Protein AF-A0A2A4YRM5-F1 (afdb_monomer_lite)

Organism: NCBI:txid2030921

Structure (mmCIF, N/CA/C/O backbone):
data_AF-A0A2A4YRM5-F1
#
_entry.id   AF-A0A2A4YRM5-F1
#
loop_
_atom_site.group_PDB
_atom_site.id
_atom_site.type_symbol
_atom_site.label_atom_id
_atom_site.label_alt_id
_atom_site.label_comp_id
_atom_site.label_asym_id
_atom_site.label_entity_id
_atom_site.label_seq_id
_atom_site.pdbx_PDB_ins_code
_atom_site.Cartn_x
_atom_site.Cartn_y
_atom_site.Cartn_z
_atom_site.occupancy
_atom_site.B_iso_or_equiv
_atom_site.auth_seq_id
_atom_site.auth_comp_id
_atom_site.auth_asym_id
_atom_site.auth_atom_id
_atom_site.pdbx_PDB_model_num
ATOM 1 N N . GLY A 1 1 ? 5.041 3.400 16.489 1.00 64.94 1 GLY A N 1
ATOM 2 C CA . GLY A 1 1 ? 5.333 4.017 17.800 1.00 64.94 1 GLY A CA 1
ATOM 3 C C . GLY A 1 1 ? 4.052 4.499 18.448 1.00 64.94 1 GLY A C 1
ATOM 4 O O . GLY A 1 1 ? 3.244 5.101 17.758 1.00 64.94 1 GLY A O 1
ATOM 5 N N . SER A 1 2 ? 3.859 4.222 19.732 1.00 68.81 2 SER A N 1
ATOM 6 C CA . SER A 1 2 ? 2.726 4.699 20.532 1.00 68.81 2 SER A CA 1
ATOM 7 C C . SER A 1 2 ? 3.230 5.626 21.641 1.00 68.81 2 SER A C 1
ATOM 9 O O . SER A 1 2 ? 4.387 5.526 22.056 1.00 68.81 2 SER A O 1
ATOM 11 N N . ILE A 1 3 ? 2.376 6.551 22.082 1.00 83.44 3 ILE A N 1
ATOM 12 C CA . ILE A 1 3 ? 2.648 7.446 23.210 1.00 83.44 3 ILE A CA 1
ATOM 13 C C . ILE A 1 3 ? 1.744 7.023 24.368 1.00 83.44 3 ILE A C 1
ATOM 15 O O . ILE A 1 3 ? 0.538 6.883 24.179 1.00 83.44 3 ILE A O 1
ATOM 19 N N . LEU A 1 4 ? 2.335 6.808 25.541 1.00 86.06 4 LEU A N 1
ATOM 20 C CA . LEU A 1 4 ? 1.625 6.595 26.798 1.00 86.06 4 LEU A CA 1
ATOM 21 C C . LEU A 1 4 ? 1.756 7.862 27.637 1.00 86.06 4 LEU A C 1
ATOM 23 O O . LEU A 1 4 ? 2.872 8.253 27.969 1.00 86.06 4 LEU A O 1
ATOM 27 N N . THR A 1 5 ? 0.628 8.462 27.994 1.00 92.50 5 THR A N 1
ATOM 28 C CA . THR A 1 5 ? 0.568 9.543 28.979 1.00 92.50 5 THR A CA 1
ATOM 29 C C . THR A 1 5 ? 0.018 8.977 30.282 1.00 92.50 5 THR A C 1
ATOM 31 O O . THR A 1 5 ? -1.013 8.304 30.275 1.00 92.50 5 THR A O 1
ATOM 34 N N . VAL A 1 6 ? 0.738 9.205 31.376 1.00 95.19 6 VAL A N 1
ATOM 35 C CA . VAL A 1 6 ? 0.343 8.836 32.736 1.00 95.19 6 VAL A CA 1
ATOM 36 C C . VAL A 1 6 ? 0.092 10.124 33.499 1.00 95.19 6 VAL A C 1
ATOM 38 O O . VAL A 1 6 ? 1.027 10.889 33.717 1.00 95.19 6 VAL A O 1
ATOM 41 N N . ASP A 1 7 ? -1.157 10.351 33.899 1.00 96.19 7 ASP A N 1
ATOM 42 C CA . ASP A 1 7 ? -1.537 11.488 34.735 1.00 96.19 7 ASP A CA 1
ATOM 43 C C . ASP A 1 7 ? -1.668 11.032 36.193 1.00 96.19 7 ASP A C 1
ATOM 45 O O . ASP A 1 7 ? -2.442 10.125 36.516 1.00 96.19 7 ASP A O 1
ATOM 49 N N . TRP A 1 8 ? -0.891 11.650 37.078 1.00 96.50 8 TRP A N 1
ATOM 50 C CA . TRP A 1 8 ? -0.830 11.310 38.494 1.00 96.50 8 TRP A CA 1
ATOM 51 C C . TRP A 1 8 ? -1.799 12.169 39.316 1.00 96.50 8 TRP A C 1
ATOM 53 O O . TRP A 1 8 ? -2.110 13.313 38.983 1.00 96.50 8 TRP A O 1
ATOM 63 N N . HIS A 1 9 ? -2.262 11.641 40.452 1.00 93.62 9 HIS A N 1
ATOM 64 C CA . HIS A 1 9 ? -3.184 12.358 41.343 1.00 93.62 9 HIS A CA 1
ATOM 65 C C . HIS A 1 9 ? -2.590 13.622 41.985 1.00 93.62 9 HIS A C 1
ATOM 67 O O . HIS A 1 9 ? -3.346 14.464 42.466 1.00 93.62 9 HIS A O 1
ATOM 73 N N . ASP A 1 10 ? -1.265 13.764 41.994 1.00 95.06 10 ASP A N 1
ATOM 74 C CA . ASP A 1 10 ? -0.572 14.969 42.461 1.00 95.06 10 ASP A CA 1
ATOM 75 C C . ASP A 1 10 ? -0.531 16.093 41.407 1.00 95.06 10 ASP A C 1
ATOM 77 O O . ASP A 1 10 ? -0.000 17.172 41.671 1.00 95.06 10 ASP A O 1
ATOM 81 N N . GLY A 1 11 ? -1.120 15.857 40.229 1.00 94.56 11 GLY A N 1
ATOM 82 C CA . GLY A 1 11 ? -1.176 16.802 39.118 1.00 94.56 11 GLY A CA 1
ATOM 83 C C . GLY A 1 11 ? 0.035 16.751 38.185 1.00 94.56 11 GLY A C 1
ATOM 84 O O . GLY A 1 11 ? 0.079 17.530 37.231 1.00 94.56 11 GLY A O 1
ATOM 85 N N . SER A 1 12 ? 1.009 15.869 38.425 1.00 94.75 12 SER A N 1
ATOM 86 C CA . SER A 1 12 ? 2.115 15.634 37.494 1.00 94.75 12 SER A CA 1
ATOM 87 C C . SER A 1 12 ? 1.701 14.713 36.338 1.00 94.75 12 SER A C 1
ATOM 89 O O . SER A 1 12 ? 0.743 13.946 36.439 1.00 94.75 12 SER A O 1
ATOM 91 N N . SER A 1 13 ? 2.416 14.803 35.213 1.00 94.62 13 SER A N 1
ATOM 92 C CA . SER A 1 13 ? 2.168 13.979 34.026 1.00 94.62 13 SER A CA 1
ATOM 93 C C . SER A 1 13 ? 3.486 13.494 33.431 1.00 94.62 13 SER A C 1
ATOM 95 O O . SER A 1 13 ? 4.439 14.266 33.290 1.00 94.62 13 SER A O 1
ATOM 97 N N . GLU A 1 14 ? 3.538 12.214 33.072 1.00 95.25 14 GLU A N 1
ATOM 98 C CA . GLU A 1 14 ? 4.682 11.579 32.424 1.00 95.25 14 GLU A CA 1
ATOM 99 C C . GLU A 1 14 ? 4.289 11.055 31.048 1.00 95.25 14 GLU A C 1
ATOM 101 O O . GLU A 1 14 ? 3.217 10.485 30.855 1.00 95.25 14 GLU A O 1
ATOM 106 N N . THR A 1 15 ? 5.166 11.247 30.064 1.00 90.88 15 THR A N 1
ATOM 107 C CA . THR A 1 15 ? 4.934 10.794 28.691 1.00 90.88 15 THR A CA 1
ATOM 108 C C . THR A 1 15 ? 6.043 9.850 28.255 1.00 90.88 15 THR A C 1
ATOM 110 O O . THR A 1 15 ? 7.216 10.219 28.228 1.00 90.88 15 THR A O 1
ATOM 113 N N . PHE A 1 16 ? 5.656 8.641 27.861 1.00 88.25 16 PHE A N 1
ATOM 114 C CA . PHE A 1 16 ? 6.548 7.589 27.395 1.00 88.25 16 PHE A CA 1
ATOM 115 C C . PHE A 1 16 ? 6.298 7.267 25.925 1.00 88.25 16 PHE A C 1
ATOM 117 O O . PHE A 1 16 ? 5.169 7.306 25.437 1.00 88.25 16 PHE A O 1
ATOM 124 N N . GLY A 1 17 ? 7.361 6.866 25.231 1.00 79.81 17 GLY A N 1
ATOM 125 C CA . GLY A 1 17 ? 7.306 6.452 23.832 1.00 79.81 17 GLY A CA 1
ATOM 126 C C . GLY A 1 17 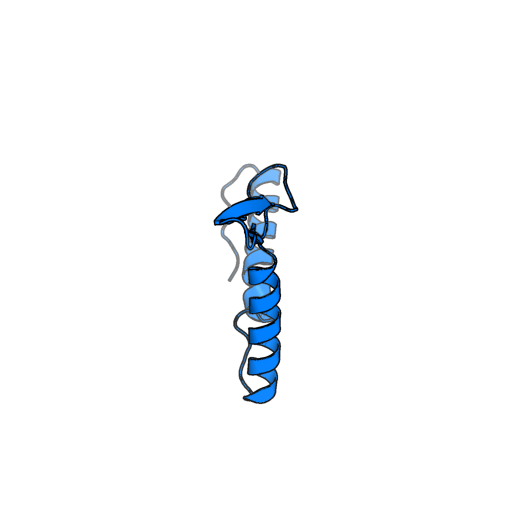? 7.628 7.574 22.845 1.00 79.81 17 GLY A C 1
ATOM 127 O O . GLY A 1 17 ? 7.996 8.688 23.209 1.00 79.81 17 GLY A O 1
ATOM 128 N N . LYS A 1 18 ? 7.538 7.249 21.555 1.00 74.06 18 LYS A N 1
ATOM 129 C CA . LYS A 1 18 ? 7.845 8.157 20.445 1.00 74.06 18 LYS A CA 1
ATOM 130 C C . LYS A 1 18 ? 6.723 8.076 19.425 1.00 74.06 18 LYS A C 1
ATOM 132 O O . LYS A 1 18 ? 6.251 6.981 19.099 1.00 74.06 18 LYS A O 1
ATOM 137 N N . LYS A 1 19 ? 6.330 9.234 18.889 1.00 70.56 19 LYS A N 1
ATOM 138 C CA . LYS A 1 19 ? 5.380 9.310 17.777 1.00 70.56 19 LYS A CA 1
ATOM 139 C C . LYS A 1 19 ? 5.852 8.394 16.646 1.00 70.56 19 LYS A C 1
ATOM 141 O O . LYS A 1 19 ? 7.034 8.415 16.295 1.00 70.56 19 LYS A O 1
ATOM 146 N N . ALA A 1 20 ? 4.944 7.579 16.109 1.00 66.88 20 ALA A N 1
ATOM 147 C CA . ALA A 1 20 ? 5.250 6.749 14.952 1.00 66.88 20 ALA A CA 1
ATOM 148 C C . ALA A 1 20 ? 5.794 7.608 13.801 1.00 66.88 20 ALA A C 1
ATOM 150 O O . ALA A 1 20 ? 5.283 8.699 13.539 1.00 66.88 20 ALA A O 1
ATOM 151 N N . GLY A 1 21 ? 6.844 7.111 13.148 1.00 68.00 21 GLY A N 1
ATOM 152 C CA . GLY A 1 21 ? 7.331 7.675 11.897 1.00 68.00 21 GLY A CA 1
ATOM 153 C C . GLY A 1 21 ? 6.571 7.083 10.713 1.00 68.00 21 GLY A C 1
ATOM 154 O O . GLY A 1 21 ? 5.600 6.352 10.875 1.00 68.00 21 GLY A O 1
ATOM 155 N N . THR A 1 22 ? 7.035 7.372 9.503 1.00 65.19 22 THR A N 1
ATOM 156 C CA . THR A 1 22 ? 6.492 6.772 8.274 1.00 65.19 22 THR A CA 1
ATOM 157 C C . THR A 1 22 ? 7.168 5.448 7.901 1.00 65.19 22 THR A C 1
ATOM 159 O O . THR A 1 22 ? 6.892 4.909 6.835 1.00 65.19 22 THR A O 1
ATOM 162 N N . GLY A 1 23 ? 8.065 4.925 8.749 1.00 58.84 23 GLY A N 1
ATOM 163 C CA . GLY A 1 23 ? 8.828 3.705 8.456 1.00 58.84 23 GLY A CA 1
ATOM 164 C C . GLY A 1 23 ? 9.947 3.874 7.417 1.00 58.84 23 GLY A C 1
ATOM 165 O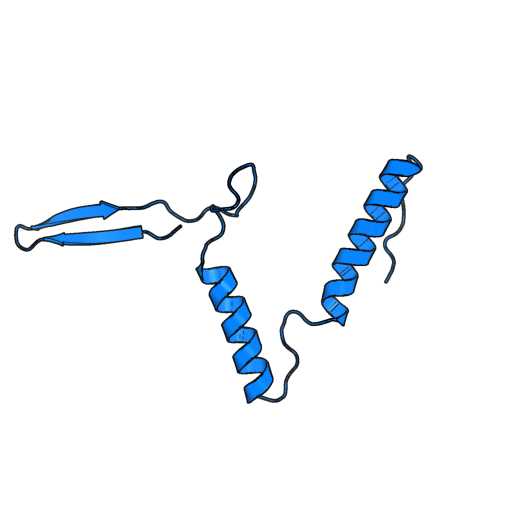 O . GLY A 1 23 ? 10.484 2.880 6.944 1.00 58.84 23 GLY A O 1
ATOM 166 N N . GLY A 1 24 ? 10.294 5.106 7.024 1.00 57.09 24 GLY A N 1
ATOM 167 C CA . GLY A 1 24 ? 11.382 5.368 6.075 1.00 57.09 24 GLY A CA 1
ATOM 168 C C . GLY A 1 24 ? 12.768 5.356 6.735 1.00 57.09 24 GLY A C 1
ATOM 169 O O . GLY A 1 24 ? 12.979 6.072 7.713 1.00 57.09 24 GLY A O 1
ATOM 170 N N . GLY A 1 25 ? 13.716 4.594 6.174 1.00 65.44 25 GLY A N 1
ATOM 171 C CA . GLY A 1 25 ? 15.110 4.494 6.641 1.00 65.44 25 GLY A CA 1
ATOM 172 C C . GLY A 1 25 ? 15.425 3.193 7.398 1.00 65.44 25 GLY A C 1
ATOM 173 O O . GLY A 1 25 ? 14.784 2.171 7.170 1.00 65.44 25 GLY A O 1
ATOM 174 N N . ASP A 1 26 ? 16.418 3.232 8.293 1.00 57.16 26 ASP A N 1
ATOM 175 C CA . ASP A 1 26 ? 16.954 2.060 9.017 1.00 57.16 26 ASP A CA 1
ATOM 176 C C . ASP A 1 26 ? 16.040 1.510 10.132 1.00 57.16 26 ASP A C 1
ATOM 178 O O . ASP A 1 26 ? 16.290 0.427 10.666 1.00 57.16 26 ASP A O 1
ATOM 182 N N . ASP A 1 27 ? 14.967 2.219 10.493 1.00 62.94 27 ASP A N 1
ATOM 183 C CA . ASP A 1 27 ? 14.075 1.817 11.584 1.00 62.94 27 ASP A CA 1
ATOM 184 C C . ASP A 1 27 ? 12.814 1.114 11.064 1.00 62.94 27 ASP A C 1
ATOM 186 O O . ASP A 1 27 ? 11.759 1.719 10.856 1.00 62.94 27 ASP A O 1
ATOM 190 N N . ARG A 1 28 ? 12.914 -0.210 10.909 1.00 58.03 28 ARG A N 1
ATOM 191 C CA . ARG A 1 28 ? 11.777 -1.080 10.560 1.00 58.03 28 ARG A CA 1
ATOM 192 C C . ARG A 1 28 ? 10.658 -1.048 11.609 1.00 58.03 28 ARG A C 1
ATOM 194 O O . ARG A 1 28 ? 9.537 -1.423 11.289 1.00 58.03 28 ARG A O 1
ATOM 201 N N . MET A 1 29 ? 10.934 -0.604 12.838 1.00 65.25 29 MET A N 1
ATOM 202 C CA . MET A 1 29 ? 9.939 -0.473 13.910 1.00 65.25 29 MET A CA 1
ATOM 203 C C . MET A 1 29 ? 9.267 0.908 13.926 1.00 65.25 29 MET A C 1
ATOM 205 O O . MET A 1 29 ? 8.363 1.150 14.732 1.00 65.25 29 MET A O 1
ATOM 209 N N . ALA A 1 30 ? 9.648 1.818 13.023 1.00 69.94 30 ALA A N 1
ATOM 210 C CA . ALA A 1 30 ? 9.008 3.121 12.905 1.00 69.94 30 ALA A CA 1
ATOM 211 C C . ALA A 1 30 ? 7.602 3.055 12.282 1.00 69.94 30 ALA A C 1
ATOM 213 O O . ALA A 1 30 ? 6.886 4.056 12.363 1.00 69.94 30 ALA A O 1
ATOM 214 N N . PHE A 1 31 ? 7.173 1.908 11.736 1.00 67.81 31 PHE A N 1
ATOM 215 C CA . PHE A 1 31 ? 5.784 1.704 11.322 1.00 67.81 31 PHE A CA 1
ATOM 216 C C . PHE A 1 31 ? 4.838 1.743 12.541 1.00 67.81 31 PHE A C 1
ATOM 218 O O . PHE A 1 31 ? 5.067 1.057 13.543 1.00 67.81 31 PHE A O 1
ATOM 225 N N . PRO A 1 32 ? 3.774 2.562 12.512 1.00 77.69 32 PRO A N 1
ATOM 226 C CA . PRO A 1 32 ? 2.729 2.499 13.522 1.00 77.69 32 PRO A CA 1
ATOM 227 C C . PRO A 1 32 ? 2.007 1.152 13.456 1.00 77.69 32 PRO A C 1
ATOM 229 O O . PRO A 1 32 ? 1.633 0.686 12.379 1.00 77.69 32 PRO A O 1
ATOM 232 N N . HIS A 1 33 ? 1.759 0.550 14.620 1.00 82.75 33 HIS A N 1
ATOM 233 C CA . HIS A 1 33 ? 0.969 -0.680 14.719 1.00 82.75 33 HIS A CA 1
ATOM 234 C C . HIS A 1 33 ? -0.457 -0.486 14.175 1.00 82.75 33 HIS A C 1
ATOM 236 O O . HIS A 1 33 ? -1.083 -1.427 13.695 1.00 82.75 33 HIS A O 1
ATOM 242 N N . GLU A 1 34 ? -0.946 0.753 14.215 1.00 84.69 34 GLU A N 1
ATOM 243 C CA . GLU A 1 34 ? -2.249 1.186 13.736 1.00 84.69 34 GLU A CA 1
ATOM 244 C C . GLU A 1 34 ? -2.460 0.849 12.256 1.00 84.69 34 GLU A C 1
ATOM 246 O O . GLU A 1 34 ? -3.572 0.504 11.872 1.00 84.69 34 GLU A O 1
ATOM 251 N N . TRP A 1 35 ? -1.413 0.887 11.424 1.00 85.94 35 TRP A N 1
ATOM 252 C CA . TRP A 1 35 ? -1.530 0.541 10.002 1.00 85.94 35 TRP A CA 1
ATOM 253 C C . TRP A 1 35 ? -1.717 -0.959 9.787 1.00 85.94 35 TRP A C 1
ATOM 255 O O . TRP A 1 35 ? -2.524 -1.370 8.957 1.00 85.94 35 TRP A O 1
ATOM 265 N N . HIS A 1 36 ? -1.015 -1.790 10.560 1.00 87.94 36 HIS A N 1
ATOM 266 C CA . HIS A 1 36 ? -1.233 -3.237 10.532 1.00 87.94 36 HIS A CA 1
ATOM 267 C C . HIS A 1 36 ? -2.623 -3.592 11.058 1.00 87.94 36 HIS A C 1
ATOM 269 O O . HIS A 1 36 ? -3.306 -4.422 10.462 1.00 87.94 36 HIS A O 1
ATOM 275 N N . ARG A 1 37 ? -3.068 -2.921 12.127 1.00 92.25 37 ARG A N 1
ATOM 276 C CA . ARG A 1 37 ? -4.424 -3.084 12.656 1.00 92.25 37 ARG A CA 1
ATOM 277 C C . ARG A 1 37 ? -5.477 -2.734 11.602 1.00 92.25 37 ARG A C 1
ATOM 279 O O . ARG A 1 37 ? -6.344 -3.559 11.347 1.00 92.25 37 ARG A O 1
ATOM 286 N N . ALA A 1 38 ? -5.347 -1.586 10.936 1.00 93.00 38 ALA A N 1
ATOM 287 C CA . ALA A 1 38 ? -6.274 -1.156 9.889 1.00 93.00 38 ALA A CA 1
ATOM 288 C C . ALA A 1 38 ? -6.349 -2.151 8.715 1.00 93.00 38 ALA A C 1
ATOM 290 O O . ALA A 1 38 ? -7.428 -2.419 8.198 1.00 93.00 38 ALA A O 1
ATOM 291 N N . GLN A 1 39 ? -5.218 -2.748 8.321 1.00 93.12 39 GLN A N 1
ATOM 292 C CA . GLN A 1 39 ? -5.193 -3.770 7.270 1.00 93.12 39 GLN A CA 1
ATOM 293 C C . GLN A 1 39 ? -5.958 -5.046 7.666 1.00 93.12 39 GLN A C 1
ATOM 295 O O . GLN A 1 39 ? -6.601 -5.664 6.817 1.00 93.12 39 GLN A O 1
ATOM 300 N N . ILE A 1 40 ? -5.879 -5.450 8.937 1.00 95.69 40 ILE A N 1
ATOM 301 C CA . ILE A 1 40 ? -6.611 -6.608 9.471 1.00 95.69 40 ILE A CA 1
ATOM 302 C C . ILE A 1 40 ? -8.103 -6.281 9.608 1.00 95.69 40 ILE A C 1
ATOM 304 O O . ILE A 1 40 ? -8.939 -7.110 9.258 1.00 95.69 40 ILE A O 1
ATOM 308 N N . GLU A 1 41 ? -8.438 -5.078 10.081 1.00 97.44 41 GLU A N 1
ATOM 309 C CA . GLU A 1 41 ? -9.818 -4.585 10.173 1.00 97.44 41 GLU A CA 1
ATOM 310 C C . GLU A 1 41 ? -10.499 -4.576 8.793 1.00 97.44 41 GLU A C 1
ATOM 312 O O . GLU A 1 41 ? -11.600 -5.109 8.666 1.00 97.44 41 GLU A O 1
ATOM 317 N N . ASP A 1 42 ? -9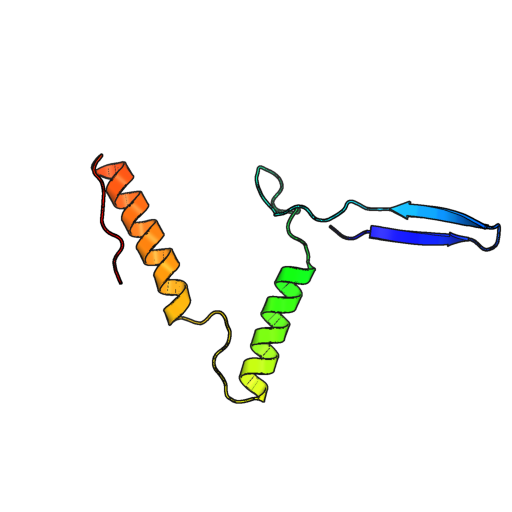.828 -4.078 7.744 1.00 97.50 42 ASP A N 1
ATOM 318 C CA . ASP A 1 42 ? -10.348 -4.121 6.367 1.00 97.50 42 ASP A CA 1
ATOM 319 C C . ASP A 1 42 ? -10.583 -5.554 5.877 1.00 97.50 42 ASP A C 1
ATOM 321 O O . ASP A 1 42 ? -11.601 -5.827 5.248 1.00 97.50 42 ASP A O 1
ATOM 325 N N . PHE A 1 43 ? -9.677 -6.484 6.190 1.00 96.25 43 PHE A N 1
ATOM 326 C CA . PHE A 1 43 ? -9.844 -7.886 5.808 1.00 96.25 43 PHE A CA 1
ATOM 327 C C . PHE A 1 43 ? -11.063 -8.528 6.486 1.00 96.25 43 PHE A C 1
ATOM 329 O O . PHE A 1 43 ? -11.842 -9.216 5.826 1.00 96.25 43 PHE A O 1
ATOM 336 N N . ILE A 1 44 ? -11.249 -8.295 7.788 1.00 97.88 44 ILE A N 1
ATOM 337 C CA . ILE A 1 44 ? -12.408 -8.810 8.530 1.00 97.88 44 ILE A CA 1
ATOM 338 C C . ILE A 1 44 ? -13.704 -8.232 7.954 1.00 97.88 44 ILE A C 1
ATOM 340 O O . ILE A 1 44 ? -14.635 -8.988 7.676 1.00 97.88 44 ILE A O 1
ATOM 344 N N . ASP A 1 45 ? -13.753 -6.916 7.738 1.00 98.31 45 ASP A N 1
ATOM 345 C CA . ASP A 1 45 ? -14.921 -6.244 7.167 1.00 98.31 45 ASP A CA 1
ATOM 346 C C . ASP A 1 45 ? -15.225 -6.738 5.743 1.00 98.31 45 ASP A C 1
ATOM 348 O O . ASP A 1 45 ? -16.386 -6.959 5.398 1.00 98.31 45 ASP A O 1
ATOM 352 N N . ALA A 1 46 ? -14.193 -6.995 4.933 1.00 98.19 46 ALA A N 1
ATOM 353 C CA . ALA A 1 46 ? -14.346 -7.538 3.589 1.00 98.19 46 ALA A CA 1
ATOM 354 C C . ALA A 1 46 ? -15.030 -8.912 3.583 1.00 98.19 46 ALA A C 1
ATOM 356 O O . ALA A 1 46 ? -15.976 -9.136 2.827 1.00 98.19 46 ALA A O 1
ATOM 357 N N . VAL A 1 47 ? -14.600 -9.802 4.482 1.00 97.69 47 VAL A N 1
ATOM 358 C CA . VAL A 1 47 ? -15.192 -11.137 4.648 1.00 97.69 47 VAL A CA 1
ATOM 359 C C . VAL A 1 47 ? -16.633 -11.054 5.157 1.00 97.69 47 VAL A C 1
ATOM 361 O O . VAL A 1 47 ? -17.490 -11.795 4.684 1.00 97.69 47 VAL A O 1
ATOM 364 N N . GLN A 1 48 ? -16.919 -10.165 6.111 1.00 98.56 48 GLN A N 1
ATOM 365 C CA . GLN A 1 48 ? -18.258 -10.036 6.699 1.00 98.56 48 GLN A CA 1
ATOM 366 C C . GLN A 1 48 ? -19.295 -9.466 5.727 1.00 98.56 48 GLN A C 1
ATOM 368 O O . GLN A 1 48 ? -20.466 -9.834 5.809 1.00 98.56 48 GLN A O 1
ATOM 373 N N . ASN A 1 49 ? -18.872 -8.588 4.817 1.00 98.25 49 ASN A N 1
ATOM 374 C CA . ASN A 1 49 ? -19.761 -7.894 3.885 1.00 98.25 49 ASN A CA 1
ATOM 375 C C . ASN A 1 49 ? -19.721 -8.454 2.454 1.00 98.25 49 ASN A C 1
ATOM 377 O O . ASN A 1 49 ? -20.280 -7.826 1.560 1.00 98.25 49 ASN A O 1
ATOM 381 N N . ASP A 1 50 ? -19.060 -9.595 2.228 1.00 97.44 50 ASP A N 1
ATOM 382 C CA . ASP A 1 50 ? -18.893 -10.209 0.899 1.00 97.44 50 ASP A CA 1
ATOM 383 C C . ASP A 1 50 ? -18.384 -9.207 -0.159 1.00 97.44 50 ASP A C 1
ATOM 385 O O . ASP A 1 50 ? -18.918 -9.069 -1.261 1.00 97.44 50 ASP A O 1
ATOM 389 N N . ARG A 1 51 ? -17.346 -8.446 0.209 1.00 97.19 51 ARG A N 1
ATOM 390 C CA . ARG A 1 51 ? -16.677 -7.478 -0.670 1.00 97.19 51 ARG A CA 1
ATOM 391 C C . ARG A 1 51 ? -15.200 -7.817 -0.822 1.00 97.19 51 ARG A C 1
ATOM 393 O O . ARG A 1 51 ? -14.603 -8.508 -0.003 1.00 97.19 51 ARG A O 1
ATOM 400 N N . GLU A 1 52 ? -14.575 -7.253 -1.845 1.00 96.62 52 GLU A N 1
ATOM 401 C CA . GLU A 1 52 ? -13.120 -7.306 -1.977 1.00 96.62 52 GLU A CA 1
ATOM 402 C C . GLU A 1 52 ? -12.442 -6.432 -0.895 1.00 96.62 52 GLU A C 1
ATOM 404 O O . GLU A 1 52 ? -12.925 -5.326 -0.606 1.00 96.62 52 GLU A O 1
ATOM 409 N N . PRO A 1 53 ? -11.325 -6.888 -0.296 1.00 96.25 53 PRO A N 1
ATOM 410 C CA . PRO A 1 53 ? -10.479 -6.041 0.541 1.00 96.25 53 PRO A CA 1
ATOM 411 C C . PRO A 1 53 ? -9.758 -4.987 -0.310 1.00 96.25 53 PRO A C 1
ATOM 413 O O . PRO A 1 53 ? -9.592 -5.146 -1.521 1.00 96.25 53 PRO A O 1
ATOM 416 N N . ILE A 1 54 ? -9.275 -3.919 0.329 1.00 93.06 54 ILE A N 1
ATOM 417 C CA . ILE A 1 54 ? -8.542 -2.830 -0.343 1.00 93.06 54 ILE A CA 1
ATOM 418 C C . ILE A 1 54 ? -7.281 -3.364 -1.038 1.00 93.06 54 ILE A C 1
ATOM 420 O O . ILE A 1 54 ? -6.913 -2.899 -2.118 1.00 93.06 54 ILE A O 1
ATOM 424 N N . SER A 1 55 ? -6.624 -4.354 -0.428 1.00 91.69 55 SER A N 1
ATOM 425 C CA . SER A 1 55 ? -5.495 -5.071 -1.017 1.00 91.69 55 SER A CA 1
ATOM 426 C C . SER A 1 55 ? -5.869 -6.530 -1.253 1.00 91.69 55 SER A C 1
ATOM 428 O O . SER A 1 55 ? -6.128 -7.269 -0.304 1.00 91.69 55 SER A O 1
ATOM 430 N N . ASN A 1 56 ? -5.876 -6.950 -2.517 1.00 93.38 56 ASN A N 1
ATOM 431 C CA . ASN A 1 56 ? -6.151 -8.320 -2.934 1.00 93.38 56 ASN A CA 1
ATOM 432 C C . ASN A 1 56 ? -5.022 -8.870 -3.822 1.00 93.38 56 ASN A C 1
ATOM 434 O O . ASN A 1 56 ? -4.051 -8.184 -4.149 1.00 93.38 56 ASN A O 1
ATOM 438 N N . GLY A 1 57 ? -5.146 -10.132 -4.240 1.00 91.56 57 GLY A N 1
ATOM 439 C CA . GLY A 1 57 ? -4.120 -10.780 -5.061 1.00 91.56 57 GLY A CA 1
ATOM 440 C C . GLY A 1 57 ? -3.841 -10.051 -6.381 1.00 91.56 57 GLY A C 1
ATOM 441 O O . GLY A 1 57 ? -2.698 -10.006 -6.823 1.00 91.56 57 GLY A O 1
ATOM 442 N N . ARG A 1 58 ? -4.855 -9.426 -6.995 1.00 93.06 58 ARG A N 1
ATOM 443 C CA . ARG A 1 58 ? -4.690 -8.678 -8.251 1.00 93.06 58 ARG A CA 1
ATOM 444 C C . ARG A 1 58 ? -3.985 -7.342 -8.031 1.00 93.06 58 ARG A C 1
ATOM 446 O O . ARG A 1 58 ? -3.071 -7.025 -8.787 1.00 93.06 58 ARG A O 1
ATOM 453 N N . SER A 1 59 ? -4.360 -6.580 -7.002 1.00 92.62 59 SER A N 1
ATOM 454 C CA . SER A 1 59 ? -3.692 -5.310 -6.691 1.00 92.62 59 SER A CA 1
ATOM 455 C C . SER A 1 59 ? -2.237 -5.524 -6.265 1.00 92.62 59 SER A C 1
ATOM 457 O O . SER A 1 59 ? -1.375 -4.728 -6.634 1.00 92.62 59 SER A O 1
ATOM 459 N N . ALA A 1 60 ? -1.934 -6.629 -5.572 1.00 92.81 60 ALA A N 1
ATOM 460 C CA . ALA A 1 60 ? -0.569 -6.991 -5.187 1.00 92.81 60 ALA A CA 1
ATOM 461 C C . ALA A 1 60 ? 0.357 -7.205 -6.399 1.00 92.81 60 ALA A C 1
ATOM 463 O O . ALA A 1 60 ? 1.527 -6.816 -6.362 1.00 92.81 60 ALA A O 1
ATOM 464 N N . MET A 1 61 ? -0.159 -7.753 -7.507 1.00 94.94 61 MET A N 1
ATOM 465 C CA . MET A 1 61 ? 0.638 -7.981 -8.719 1.00 94.94 61 MET A CA 1
ATOM 466 C C . MET A 1 61 ? 1.196 -6.695 -9.332 1.00 94.94 61 MET A C 1
ATOM 468 O O . MET A 1 61 ? 2.272 -6.731 -9.921 1.00 94.94 61 MET A O 1
ATOM 472 N N . LEU A 1 62 ? 0.531 -5.548 -9.150 1.00 94.38 62 LEU A N 1
ATOM 473 C CA . LEU A 1 62 ? 1.025 -4.263 -9.657 1.00 94.38 62 LEU A CA 1
ATOM 474 C C . LEU A 1 62 ? 2.385 -3.893 -9.046 1.00 94.38 62 LEU A C 1
ATOM 476 O O . LEU A 1 62 ? 3.261 -3.378 -9.742 1.00 94.38 62 LEU A O 1
ATOM 480 N N . VAL A 1 63 ? 2.586 -4.202 -7.761 1.00 95.00 63 VAL A N 1
ATOM 481 C CA . VAL A 1 63 ? 3.869 -3.991 -7.076 1.00 95.00 63 VAL A CA 1
ATOM 482 C C . VAL A 1 63 ? 4.925 -4.956 -7.613 1.00 95.00 63 VAL A C 1
ATOM 484 O O . VAL A 1 63 ? 6.052 -4.540 -7.874 1.00 95.00 63 VAL A O 1
ATOM 487 N N . HIS A 1 64 ? 4.564 -6.220 -7.849 1.00 96.44 64 HIS A N 1
ATOM 488 C CA . HIS A 1 64 ? 5.476 -7.197 -8.447 1.00 96.44 64 HIS A C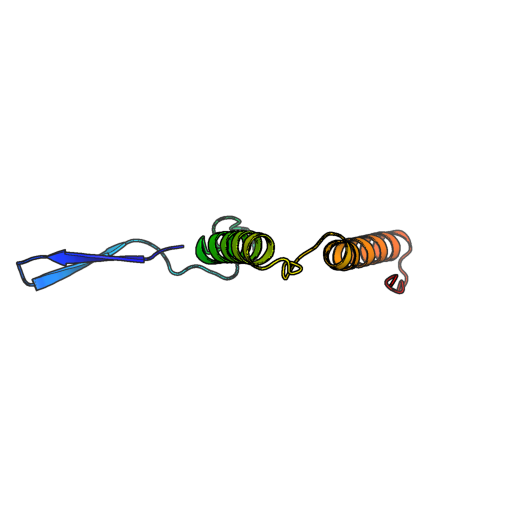A 1
ATOM 489 C C . HIS A 1 64 ? 5.920 -6.788 -9.856 1.00 96.44 64 HIS A C 1
ATOM 491 O O . HIS A 1 64 ? 7.114 -6.809 -10.141 1.00 96.44 64 HIS A O 1
ATOM 497 N N . TYR A 1 65 ? 5.006 -6.323 -10.712 1.00 97.19 65 TYR A N 1
ATOM 498 C CA . TYR A 1 65 ? 5.360 -5.838 -12.049 1.00 97.19 65 TYR A CA 1
ATOM 499 C C . TYR A 1 65 ? 6.280 -4.621 -12.017 1.00 97.19 65 TYR A C 1
ATOM 501 O O . TYR A 1 65 ? 7.158 -4.489 -12.874 1.00 97.19 65 TYR A O 1
ATOM 509 N N . LEU A 1 66 ? 6.100 -3.735 -11.035 1.00 97.19 66 LEU A N 1
ATOM 510 C CA . LEU A 1 66 ? 7.004 -2.612 -10.827 1.00 97.19 66 LEU A CA 1
ATOM 511 C C . LEU A 1 66 ? 8.398 -3.092 -10.404 1.00 97.19 66 LEU A C 1
ATOM 513 O O . LEU A 1 66 ? 9.388 -2.650 -10.982 1.00 97.19 66 LEU A O 1
ATOM 517 N N . ILE A 1 67 ? 8.481 -4.011 -9.437 1.00 97.44 67 ILE A N 1
ATOM 518 C CA . ILE A 1 67 ? 9.752 -4.593 -8.983 1.00 97.44 67 ILE A CA 1
ATOM 519 C C . ILE A 1 67 ? 10.474 -5.273 -10.150 1.00 97.44 67 ILE A C 1
ATOM 521 O O . ILE A 1 67 ? 11.653 -5.007 -10.372 1.00 97.44 67 ILE A O 1
ATOM 525 N N . ASP A 1 68 ? 9.770 -6.078 -10.944 1.00 98.06 68 ASP A N 1
ATOM 526 C CA . ASP A 1 68 ? 10.338 -6.744 -12.117 1.00 98.06 68 ASP A CA 1
ATOM 527 C C . ASP A 1 68 ? 10.9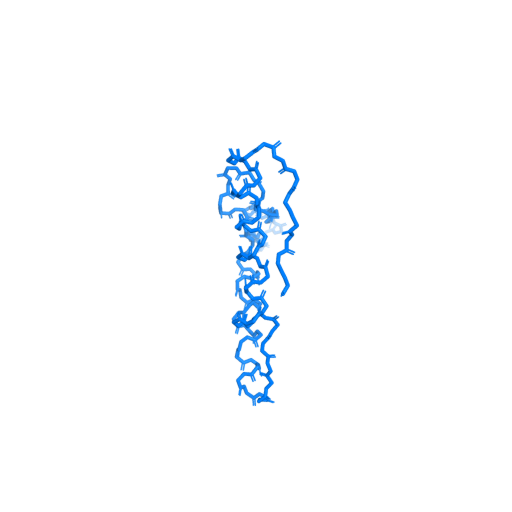01 -5.739 -13.134 1.00 98.06 68 ASP A C 1
ATOM 529 O O . ASP A 1 68 ? 11.994 -5.937 -13.670 1.00 98.06 68 ASP A O 1
ATOM 533 N N . ALA A 1 69 ? 10.182 -4.640 -13.389 1.00 98.19 69 ALA A N 1
ATOM 534 C CA . ALA A 1 69 ? 10.639 -3.586 -14.291 1.00 98.19 69 ALA A CA 1
ATOM 535 C C . ALA A 1 69 ? 11.882 -2.860 -13.749 1.00 98.19 69 ALA A C 1
ATOM 537 O O . ALA A 1 69 ? 12.806 -2.587 -14.517 1.00 98.19 69 ALA A O 1
ATOM 538 N N . LEU A 1 70 ? 11.941 -2.595 -12.439 1.00 98.06 70 LEU A N 1
ATOM 539 C CA . LEU A 1 70 ? 13.113 -2.004 -11.784 1.00 98.06 70 LEU A CA 1
ATOM 540 C C . LEU A 1 70 ? 14.333 -2.928 -11.877 1.00 98.06 70 LEU A C 1
ATOM 542 O O . LEU A 1 70 ? 15.419 -2.473 -12.230 1.00 98.06 70 LEU A O 1
ATOM 546 N N . LEU A 1 71 ? 14.151 -4.227 -11.621 1.00 98.19 71 LEU A N 1
ATOM 547 C CA . LEU A 1 71 ? 15.218 -5.223 -11.734 1.00 98.19 71 LEU A CA 1
ATOM 548 C C . LEU A 1 71 ? 15.727 -5.351 -13.176 1.00 98.19 71 LEU A C 1
ATOM 550 O O . LEU A 1 71 ? 16.936 -5.420 -13.400 1.00 98.19 71 LEU A O 1
ATOM 554 N N . ALA A 1 72 ? 14.827 -5.348 -14.163 1.00 98.19 72 ALA A N 1
ATOM 555 C CA . ALA A 1 72 ? 15.205 -5.363 -15.573 1.00 98.19 72 ALA A CA 1
ATOM 556 C C . ALA A 1 72 ? 15.954 -4.084 -15.979 1.00 98.19 72 ALA A C 1
ATOM 558 O O . ALA A 1 72 ? 16.999 -4.162 -16.619 1.00 98.19 72 ALA A O 1
ATOM 559 N N . SER A 1 73 ? 15.470 -2.917 -15.548 1.00 98.44 73 SER A N 1
ATOM 560 C CA . SER A 1 73 ? 16.118 -1.631 -15.812 1.00 98.44 73 SER A CA 1
ATOM 561 C C . SER A 1 73 ? 17.529 -1.564 -15.223 1.00 98.44 73 SER A C 1
ATOM 563 O O . SER A 1 73 ? 18.461 -1.164 -15.916 1.00 98.44 73 SER A O 1
ATOM 565 N N . ALA A 1 74 ? 17.710 -2.026 -13.983 1.00 98.12 74 ALA A N 1
ATOM 566 C CA . ALA A 1 74 ? 19.012 -2.065 -13.323 1.00 98.12 74 ALA A CA 1
ATOM 567 C C . ALA A 1 74 ? 20.010 -3.002 -14.021 1.00 98.12 74 ALA A C 1
ATOM 569 O O . ALA A 1 74 ? 21.197 -2.690 -14.094 1.00 98.12 74 ALA A O 1
ATOM 570 N N . ARG A 1 75 ? 19.539 -4.140 -14.544 1.00 98.06 75 ARG A N 1
ATOM 571 C CA . ARG A 1 75 ? 20.376 -5.095 -15.282 1.00 98.06 75 ARG A CA 1
ATOM 572 C C . ARG A 1 75 ? 20.794 -4.560 -16.651 1.00 98.06 75 ARG A C 1
ATOM 574 O O . ARG A 1 75 ? 21.952 -4.708 -17.027 1.00 98.06 75 ARG A O 1
ATOM 581 N N . ASP A 1 76 ? 19.854 -3.970 -17.386 1.00 97.50 76 ASP A N 1
ATOM 582 C CA . ASP A 1 76 ? 20.033 -3.662 -18.809 1.00 97.50 76 ASP A CA 1
ATOM 583 C C . ASP A 1 76 ? 20.436 -2.191 -19.051 1.00 97.50 76 ASP A C 1
ATOM 585 O O . ASP A 1 76 ? 20.810 -1.822 -20.162 1.00 97.50 76 ASP A O 1
ATOM 589 N N . GLY A 1 77 ? 20.378 -1.338 -18.021 1.00 97.56 77 GLY A N 1
ATOM 590 C CA . GLY A 1 77 ? 20.771 0.074 -18.088 1.00 97.56 77 GLY A CA 1
ATOM 591 C C . GLY A 1 77 ? 19.821 0.954 -18.906 1.00 97.56 77 GLY A C 1
ATOM 592 O O . GLY A 1 77 ? 20.205 2.037 -19.344 1.00 97.56 77 GLY A O 1
ATOM 593 N N . VAL A 1 78 ? 18.588 0.496 -19.136 1.00 97.69 78 VAL A N 1
ATOM 594 C CA . VAL A 1 78 ? 17.590 1.177 -19.974 1.00 97.69 78 VAL A CA 1
ATOM 595 C C . VAL A 1 78 ? 16.279 1.383 -19.228 1.00 97.69 78 VAL A C 1
ATOM 597 O O . VAL A 1 78 ? 15.974 0.685 -18.260 1.00 97.69 78 VAL A O 1
ATOM 600 N N . LEU A 1 79 ? 15.470 2.336 -19.691 1.00 97.25 79 LEU A N 1
ATOM 601 C CA . LEU A 1 79 ? 14.107 2.512 -19.194 1.00 97.25 79 LEU A CA 1
ATOM 602 C C . LEU A 1 79 ? 13.240 1.317 -19.613 1.00 97.25 79 LEU A C 1
ATOM 604 O O . LEU A 1 79 ? 13.151 0.992 -20.797 1.00 97.25 79 LEU A O 1
ATOM 608 N N . VAL A 1 80 ? 12.574 0.690 -18.641 1.00 98.06 80 VAL A N 1
ATOM 609 C CA . VAL A 1 80 ? 11.688 -0.465 -18.853 1.00 98.06 80 VAL A CA 1
ATOM 610 C C . VAL A 1 80 ? 10.255 -0.080 -18.501 1.00 98.06 80 VAL A C 1
ATOM 612 O O . VAL A 1 80 ? 9.986 0.467 -17.433 1.00 98.06 80 VAL A O 1
ATOM 615 N N . LYS A 1 81 ? 9.314 -0.375 -19.403 1.00 97.44 81 LYS A N 1
ATOM 616 C CA . LYS A 1 81 ? 7.885 -0.150 -19.167 1.00 97.44 81 LYS A CA 1
ATOM 617 C C . LYS A 1 81 ? 7.346 -1.174 -18.162 1.00 97.44 81 LYS A C 1
ATOM 619 O O . LYS A 1 81 ? 7.551 -2.375 -18.334 1.00 97.44 81 LYS A O 1
ATOM 624 N N . VAL A 1 82 ? 6.613 -0.698 -17.157 1.00 96.88 82 VAL A N 1
ATOM 625 C CA . VAL A 1 82 ? 5.907 -1.555 -16.193 1.00 96.88 82 VAL A CA 1
ATOM 626 C C . VAL A 1 82 ? 4.774 -2.299 -16.903 1.00 96.88 82 VAL A C 1
ATOM 628 O O . VAL A 1 82 ? 4.047 -1.717 -17.710 1.00 96.88 82 VAL A O 1
ATOM 631 N N . LYS A 1 83 ? 4.650 -3.600 -16.631 1.00 87.88 83 LYS A N 1
ATOM 632 C CA . LYS A 1 83 ? 3.566 -4.435 -17.166 1.00 87.88 83 LYS A CA 1
ATOM 633 C C . LYS A 1 83 ? 2.254 -4.124 -16.429 1.00 87.88 83 LYS A C 1
ATOM 635 O O . LYS A 1 83 ? 2.283 -3.786 -15.248 1.00 87.88 83 LYS A O 1
ATOM 640 N N . HIS A 1 84 ? 1.128 -4.226 -17.132 1.00 75.81 84 HIS A N 1
ATOM 641 C CA . HIS A 1 84 ? -0.224 -4.062 -16.590 1.00 75.81 84 HIS A CA 1
ATOM 642 C C . HIS A 1 84 ? -1.013 -5.346 -16.817 1.00 75.81 84 HIS A C 1
ATOM 644 O O . HIS A 1 84 ? -0.860 -5.909 -17.927 1.00 75.81 84 HIS A O 1
#

Secondary structure (DSSP, 8-state):
--EEEEE-TTS-EEEEE-------SS-GGGS-HHHHHHHHHHHHHHHHTT---SS-HHHHHHHHHHHHHHHHHHHHTS--PPP-

Foldseek 3Di:
DDWDWDQDPVRDIDIDDDQQDPCPDDDVVSDDVVVVVVQVVQVVVCVVVVHDGPDDPVNVVQVVQVVVQVVVCVVPVDRGDRDD

Sequence (84 aa):
GSILTVDWHDGSSETFGKKAGTGGGDDRMAFPHEWHRAQIEDFIDAVQNDREPISNGRSAMLVHYLIDALLASARDGVLVKVKH

Radius of gyration: 20.67 Å; chains: 1; bounding box: 40×28×62 Å

pLDDT: mean 88.46, std 12.46, range [57.09, 98.56]

=== Feature glossary ===
Key to the feature types in this record:

Secondary structure (8-state, DSSP). Secondary structure is the local, repeating backbone conformation. DSSP classifies it into eight states by reading the hydrogen-bond network: three helix types (H, G, I), two β types (E, B), two non-regular types (T, S), and unstructured coil (-).

Backbone torsions (φ/ψ). Backbone dihedral angles. Every residue except chain termini has a φ (preceding-C → N → Cα → C) and a ψ (N → Cα → C → next-N). They are reported in degrees following the IUPAC sign convention. Secondary structure is essentially a statement about which (φ, ψ) basin each residue occupies.

Predicted aligned error. Predicted Aligned Error (PAE) is an AlphaFold confidence matrix: entry (i, j) is the expected error in the position of residue j, in ångströms, when the prediction is superimposed on the true structure at residue i. Low PAE within a block of residues means that block is internally rigid and well-predicted; high PAE between two blocks means their relative placement is uncertain even if each block individually is confident.

B-factor. B-factor (Debye–Waller factor) reflects atomic displacement in the crystal lattice. It is an experimental observable (units Å²), not a prediction; low values mean the atom is pinned down, high values mean it moves or is heterogeneous across the crystal.

Secondary structure (3-state, P-SEA). Three-state secondary structure (P-SEA) collapses the eight DSSP classes into helix (a), strand (b), and coil (c). P-SEA assigns these from Cα geometry alone — distances and angles — without requiring backbone oxygens, so it works on any Cα trace.

Sequence. Primary structure: the covalent order of the twenty standard amino acids along the backbone. Two proteins with the same sequence will (almost always) fold to the same structure; two with 30% identity often share a fold but not the details.

pLDDT. pLDDT is the predicted lDDT-Cα score: AlphaFold's confidence that the local environment of each residue (all inter-atomic distances within 15 Å) is correctly placed. It is a per-residue number between 0 and 100, with higher meaning more reliable.

InterPro / GO / CATH / organism. Functional annotations link the protein to curated databases. InterPro entries identify conserved domains and families by matching the sequence against member-database signatures (Pfam, PROSITE, CDD, …). Gene Ontology (GO) terms describe molecular function, biological process, and cellular component in a controlled vocabulary. CATH places the structure in a hierarchical fold classification (Class/Architecture/Topology/Homologous-superfamily). The organism is the source species.

Contact-map, Ramachandran, and PAE plots. Three diagnostic plots accompany the record. The Cα contact map visualizes the tertiary structure as a 2D adjacency matrix (8 Å cutoff, sequence-local contacts suppressed). The Ramachandran plot shows the distribution of backbone (φ, ψ) torsions, with points in the α and β basins reflecting secondary structure content. The PAE plot shows AlphaFold's inter-residue confidence as a color matrix.

mmCIF coordinates. The mmCIF table is the protein's shape written out atom by atom. For each backbone N, Cα, C, and carbonyl O, it records an (x, y, z) coordinate triple in Å plus the residue type, chain letter, and residue number.

Radius of gyration, Cα contacts, bounding box. Three whole-structure scalars: the radius of gyration (RMS distance of Cα from centroid, in Å), the count of Cα–Cα contacts (pairs closer than 8 Å and separated by more than four residues in sequence — i.e. tertiary, not local, contacts), and the bounding-box dimensions. Together they distinguish compact globular folds from extended fibres or disordered chains.

Foldseek 3Di. The Foldseek 3Di string encodes local tertiary geometry as a 20-letter alphabet — one character per residue — derived from the relative positions of nearby Cα atoms. Unlike the amino-acid sequence, 3Di is a direct function of the 3D structure, so two proteins with the same fold have similar 3Di strings even at low sequence identity.

Rendered structure images. Six rendered views show the 3D structure from the faces of a cube — i.e. along ±x, ±y, ±z. Rendering representation is drawn randomly per protein from cartoon (secondary-structure ribbons), sticks (backbone bonds), or molecular surface; coloring is either N→C rainbow (blue at the N-terminus through red at the C-terminus) or one color per chain.

Nearest PDB structures. The Foldseek neighbor list gives the closest experimentally determined structures in the PDB, ranked by structural al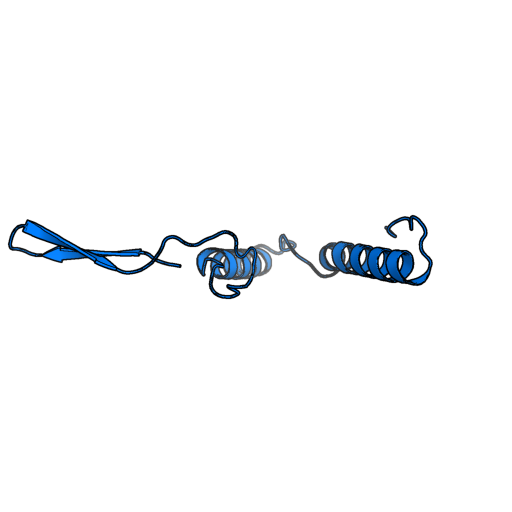ignment. TM-score near 1 means near-identical fold; near 0.3 means only rough topology match. This is how one finds what a novel AlphaFold prediction most resembles in the solved-structure universe.

Solvent-accessible surface area. SASA measures how much of the protein is reachable by solvent. It is computed by rolling a water-sized probe over the atomic surface and summing the exposed area (Å²). Per-residue SASA distinguishes core (buried, low SASA) from surface (exposed, high SASA) residues; total SASA is a whole-molecule size measure.